Protein AF-A0AAF1B796-F1 (afdb_monomer)

Radius of gyration: 34.96 Å; Cα contacts (8 Å, |Δi|>4): 99; chains: 1; bounding box: 70×80×87 Å

pLDDT: mean 84.36, std 15.89, range [40.66, 98.44]

Foldseek 3Di:
DDDDDDDDDDPPVVVVVVVVVVVVVVVVVVVVVVVVVVVVVVVVVLQDADPVRDGWDKDQDCDLQRHRWIKTDDPVPPDPDIDTSDDGDDPVCSPVVSVVVVVVVVVVVVVVVVVVVVVVVVVVVVVVVVVVVVVVVVVVVVVVD

Structure (mmCIF, N/CA/C/O backbone):
data_AF-A0AAF1B796-F1
#
_entry.id   AF-A0AAF1B796-F1
#
loop_
_atom_site.group_PDB
_atom_site.id
_atom_site.type_symbol
_atom_site.label_atom_id
_atom_site.label_alt_id
_atom_site.label_comp_id
_atom_site.label_asym_id
_atom_site.label_entity_id
_atom_site.label_seq_id
_atom_site.pdbx_PDB_ins_code
_atom_site.Cartn_x
_atom_site.Cartn_y
_atom_site.Cartn_z
_atom_site.occupancy
_atom_site.B_iso_or_equiv
_atom_site.auth_seq_id
_atom_site.auth_comp_id
_atom_site.auth_asym_id
_atom_site.auth_atom_id
_atom_site.pdbx_PDB_model_num
ATOM 1 N N . MET A 1 1 ? 38.542 57.552 41.331 1.00 40.66 1 MET A N 1
ATOM 2 C CA . MET A 1 1 ? 37.665 56.632 42.078 1.00 40.66 1 MET A CA 1
ATOM 3 C C . MET A 1 1 ? 36.795 55.918 41.057 1.00 40.66 1 MET A C 1
ATOM 5 O O . MET A 1 1 ? 35.754 56.435 40.683 1.00 40.66 1 MET A O 1
ATOM 9 N N . LEU A 1 2 ? 37.301 54.816 40.510 1.00 41.44 2 LEU A N 1
ATOM 10 C CA . LEU A 1 2 ? 36.571 53.889 39.648 1.00 41.44 2 LEU A CA 1
ATOM 11 C C . LEU A 1 2 ? 36.993 52.506 40.133 1.00 41.44 2 LEU A C 1
ATOM 13 O O . LEU A 1 2 ? 38.030 52.015 39.704 1.00 41.44 2 LEU A O 1
ATOM 17 N N . ASP A 1 3 ? 36.242 51.943 41.075 1.00 42.62 3 ASP A N 1
ATOM 18 C CA . ASP A 1 3 ? 36.436 50.553 41.474 1.00 42.62 3 ASP A CA 1
ATOM 19 C C . ASP A 1 3 ? 35.382 49.713 40.757 1.00 42.62 3 ASP A C 1
ATOM 21 O O . ASP A 1 3 ? 34.182 49.789 41.030 1.00 42.62 3 ASP A O 1
ATOM 25 N N . SER A 1 4 ? 35.872 48.959 39.776 1.00 46.12 4 SER A N 1
ATOM 26 C CA . SER A 1 4 ? 35.169 47.886 39.090 1.00 46.12 4 SER A CA 1
ATOM 27 C C . SER A 1 4 ? 34.818 46.788 40.092 1.00 46.12 4 SER A C 1
ATOM 29 O O . SER A 1 4 ? 35.703 46.127 40.630 1.00 46.12 4 SER A O 1
ATOM 31 N N . ALA A 1 5 ? 33.526 46.569 40.327 1.00 51.50 5 ALA A N 1
ATOM 32 C CA . ALA A 1 5 ? 33.038 45.375 41.000 1.00 51.50 5 ALA A CA 1
ATOM 33 C C . ALA A 1 5 ? 32.750 44.304 39.939 1.00 51.50 5 ALA A C 1
ATOM 35 O O . ALA A 1 5 ? 31.709 44.319 39.283 1.00 51.50 5 ALA A O 1
ATOM 36 N N . GLU A 1 6 ? 33.694 43.384 39.751 1.00 49.09 6 GLU A N 1
ATOM 37 C CA . GLU A 1 6 ? 33.456 42.143 39.018 1.00 49.09 6 GLU A CA 1
ATOM 38 C C . GLU A 1 6 ? 32.523 41.254 39.858 1.00 49.09 6 GLU A C 1
ATOM 40 O O . GLU A 1 6 ? 32.886 40.761 40.928 1.00 49.09 6 GLU A O 1
ATOM 45 N N . GLY A 1 7 ? 31.281 41.093 39.395 1.00 48.62 7 GLY A N 1
ATOM 46 C CA . GLY A 1 7 ? 30.306 40.184 39.990 1.00 48.62 7 GLY A CA 1
ATOM 47 C C . GLY A 1 7 ? 30.721 38.729 39.777 1.00 48.62 7 GLY A C 1
ATOM 48 O O . GLY A 1 7 ? 30.888 38.274 38.648 1.00 48.62 7 GLY A O 1
ATOM 49 N N . LYS A 1 8 ? 30.884 37.990 40.875 1.00 50.16 8 LYS A N 1
ATOM 50 C CA . LYS A 1 8 ? 31.122 36.543 40.872 1.00 50.16 8 LYS A CA 1
ATOM 51 C C . LYS A 1 8 ? 29.848 35.828 40.387 1.00 50.16 8 LYS A C 1
ATOM 53 O O . LYS A 1 8 ? 28.791 36.110 40.948 1.00 50.16 8 LYS A O 1
ATOM 58 N N . PRO A 1 9 ? 29.908 34.926 39.389 1.00 49.28 9 PRO A N 1
ATOM 59 C CA . PRO A 1 9 ? 28.720 34.212 38.936 1.00 49.28 9 PRO A CA 1
ATOM 60 C C . PRO A 1 9 ? 28.209 33.297 40.053 1.00 49.28 9 PRO A C 1
ATOM 62 O O . PRO A 1 9 ? 28.972 32.515 40.632 1.00 49.28 9 PRO A O 1
ATOM 65 N N . ASP A 1 10 ? 26.926 33.450 40.371 1.00 50.59 10 ASP A N 1
ATOM 66 C CA . ASP A 1 10 ? 26.218 32.667 41.374 1.00 50.59 10 ASP A CA 1
ATOM 67 C C . ASP A 1 10 ? 26.148 31.202 40.920 1.00 50.59 10 ASP A C 1
ATOM 69 O O . ASP A 1 10 ? 25.652 30.885 39.840 1.00 50.59 10 ASP A O 1
ATOM 73 N N . LYS A 1 11 ? 26.721 30.303 41.723 1.00 53.53 11 LYS A N 1
ATOM 74 C CA . LYS A 1 11 ? 26.750 28.860 41.446 1.00 53.53 11 LYS A CA 1
ATOM 75 C C . LYS A 1 11 ? 25.401 28.187 41.717 1.00 53.53 11 LYS A C 1
ATOM 77 O O . LYS A 1 11 ? 25.254 27.024 41.361 1.00 53.53 11 LYS A O 1
ATOM 82 N N . GLN A 1 12 ? 24.449 28.876 42.350 1.00 53.44 12 GLN A N 1
ATOM 83 C CA .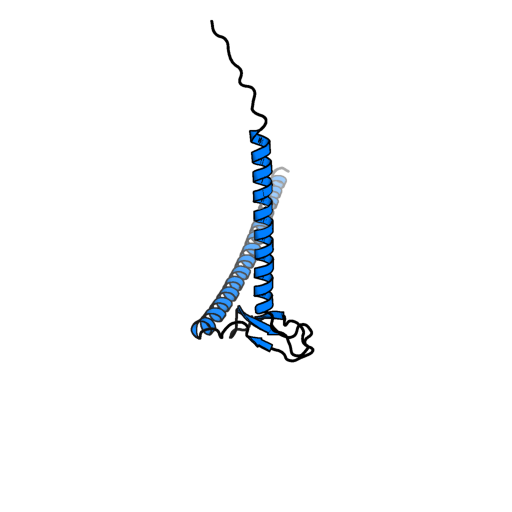 GLN A 1 12 ? 23.197 28.270 42.813 1.00 53.44 12 GLN A CA 1
ATOM 84 C C . GLN A 1 12 ? 22.124 28.177 41.725 1.00 53.44 12 GLN A C 1
ATOM 86 O O . GLN A 1 12 ? 21.325 27.247 41.751 1.00 53.44 12 GLN A O 1
ATOM 91 N N . THR A 1 13 ? 22.143 29.063 40.729 1.00 52.56 13 THR A N 1
ATOM 92 C CA . THR A 1 13 ? 21.143 29.086 39.648 1.00 52.56 13 THR A CA 1
ATOM 93 C C . THR A 1 13 ? 21.243 27.861 38.738 1.00 52.56 13 THR A C 1
ATOM 95 O O . THR A 1 13 ? 20.237 27.307 38.322 1.00 52.56 13 THR A O 1
ATOM 98 N N . GLY A 1 14 ? 22.459 27.369 38.481 1.00 52.25 14 GLY A N 1
ATOM 99 C CA . GLY A 1 14 ? 22.661 26.213 37.604 1.00 52.25 14 GLY A CA 1
ATOM 100 C C . GLY A 1 14 ? 22.210 24.878 38.205 1.00 52.25 14 GLY A C 1
ATOM 101 O O . GLY A 1 14 ? 21.830 23.983 37.462 1.00 52.25 14 GLY A O 1
ATOM 102 N N . GLU A 1 15 ? 22.237 24.724 39.531 1.00 53.94 15 GLU A N 1
ATOM 103 C CA . GLU A 1 15 ? 21.858 23.466 40.190 1.00 53.94 15 GLU A CA 1
ATOM 104 C C . GLU A 1 15 ? 20.334 23.326 40.296 1.00 53.94 15 GLU A C 1
ATOM 106 O O . GLU A 1 15 ? 19.802 22.255 40.008 1.00 53.94 15 GLU A O 1
ATOM 111 N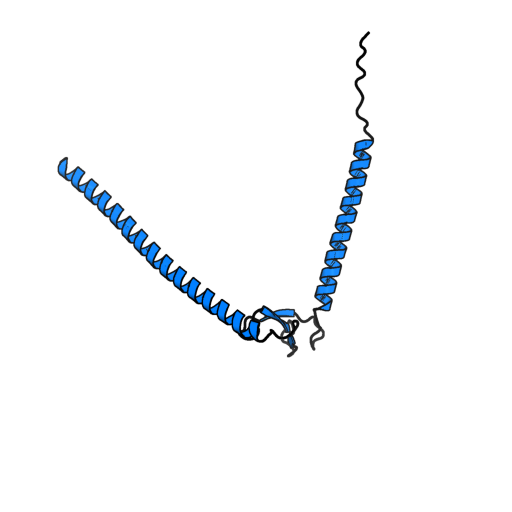 N . SER A 1 16 ? 19.622 24.429 40.566 1.00 61.19 16 SER A N 1
ATOM 112 C CA . SER A 1 16 ? 18.156 24.459 40.512 1.00 61.19 16 SER A CA 1
ATOM 113 C C . SER A 1 16 ? 17.618 24.224 39.102 1.00 61.19 16 SER A C 1
ATOM 115 O O . SER A 1 16 ? 16.625 23.521 38.940 1.00 61.19 16 SER A O 1
ATOM 117 N N . ASP A 1 17 ? 18.288 24.762 38.079 1.00 63.88 17 ASP A N 1
ATOM 118 C CA . ASP A 1 17 ? 17.874 24.594 36.683 1.00 63.88 17 ASP A CA 1
ATOM 119 C C . ASP A 1 17 ? 18.106 23.152 36.198 1.00 63.88 17 ASP A C 1
ATOM 121 O O . ASP A 1 17 ? 17.286 22.598 35.465 1.00 63.88 17 ASP A O 1
ATOM 125 N N . VAL A 1 18 ? 19.194 22.507 36.639 1.00 67.38 18 VAL A N 1
ATOM 126 C CA . VAL A 1 18 ? 19.485 21.092 36.346 1.00 67.38 18 VAL A CA 1
ATOM 127 C C . VAL A 1 18 ? 18.508 20.163 37.067 1.00 67.38 18 VAL A C 1
ATOM 129 O O . VAL A 1 18 ? 18.025 19.204 36.465 1.00 67.38 18 VAL A O 1
ATOM 132 N N . GLU A 1 19 ? 18.178 20.443 38.328 1.00 71.75 19 GLU A N 1
ATOM 133 C CA . GLU A 1 19 ? 17.218 19.654 39.106 1.00 71.75 19 GLU A CA 1
ATOM 134 C C . GLU A 1 19 ? 15.782 19.825 38.582 1.00 71.75 19 GLU A C 1
ATOM 136 O O . GLU A 1 19 ? 15.039 18.846 38.449 1.00 71.75 19 GLU A O 1
ATOM 141 N N . GLN A 1 20 ? 15.413 21.042 38.169 1.00 73.94 20 GLN A N 1
ATOM 142 C CA . GLN A 1 20 ? 14.150 21.313 37.489 1.00 73.94 20 GLN A CA 1
ATOM 143 C C . GLN A 1 20 ? 14.081 20.592 36.138 1.00 73.94 20 GLN A C 1
ATOM 145 O O . GLN A 1 20 ? 13.103 19.895 35.865 1.00 73.94 20 GLN A O 1
ATOM 150 N N . PHE A 1 21 ? 15.135 20.676 35.323 1.00 70.12 21 PHE A N 1
ATOM 151 C CA . PHE A 1 21 ? 15.203 19.985 34.037 1.00 70.12 21 PHE A CA 1
ATOM 152 C C . PHE A 1 21 ? 15.134 18.459 34.191 1.00 70.12 21 PHE A C 1
ATOM 154 O O . PHE A 1 21 ? 14.444 17.789 33.419 1.00 70.12 21 PHE A O 1
ATOM 161 N N . ALA A 1 22 ? 15.806 17.892 35.198 1.00 69.12 22 ALA A N 1
ATOM 162 C CA . ALA A 1 22 ? 15.743 16.464 35.501 1.00 69.12 22 ALA A CA 1
ATOM 163 C C . ALA A 1 22 ? 14.330 16.034 35.930 1.00 69.12 22 ALA A C 1
ATOM 165 O O . ALA A 1 22 ? 13.835 14.998 35.482 1.00 69.12 22 ALA A O 1
ATOM 166 N N . THR A 1 23 ? 13.653 16.852 36.739 1.00 75.25 23 THR A N 1
ATOM 167 C CA . THR A 1 23 ? 12.282 16.595 37.204 1.00 75.25 23 THR A CA 1
ATOM 168 C C . THR A 1 23 ? 11.273 16.667 36.057 1.00 75.25 23 THR A C 1
ATOM 170 O O . THR A 1 23 ? 10.439 15.774 35.902 1.00 75.25 23 THR A O 1
ATOM 173 N N . GLU A 1 24 ? 11.370 17.691 35.209 1.00 75.50 24 GLU A N 1
ATOM 174 C CA . GLU A 1 24 ? 10.529 17.841 34.017 1.00 75.50 24 GLU A CA 1
ATOM 175 C C . GLU A 1 24 ? 10.778 16.715 33.004 1.00 75.50 24 GLU A C 1
ATOM 177 O O . GLU A 1 24 ? 9.828 16.154 32.456 1.00 75.50 24 GLU A O 1
ATOM 182 N N . SER A 1 25 ? 12.039 16.318 32.812 1.00 75.31 25 SER A N 1
ATOM 183 C CA . SER A 1 25 ? 12.403 15.183 31.957 1.00 75.31 25 SER A CA 1
ATOM 184 C C . SER A 1 25 ? 11.804 13.868 32.464 1.00 75.31 25 SER A C 1
ATOM 186 O O . SER A 1 25 ? 11.275 13.091 31.669 1.00 75.31 25 SER A O 1
ATOM 188 N N . CYS A 1 26 ? 11.839 13.625 33.779 1.00 76.31 26 CYS A N 1
ATOM 189 C CA . CYS A 1 26 ? 11.250 12.430 34.388 1.00 76.31 26 CYS A CA 1
ATOM 190 C C . CYS A 1 26 ? 9.722 12.413 34.218 1.00 76.31 26 CYS A C 1
ATOM 192 O O . CYS A 1 26 ? 9.151 11.409 33.796 1.00 76.31 26 CYS A O 1
ATOM 194 N N . LYS A 1 27 ? 9.069 13.562 34.43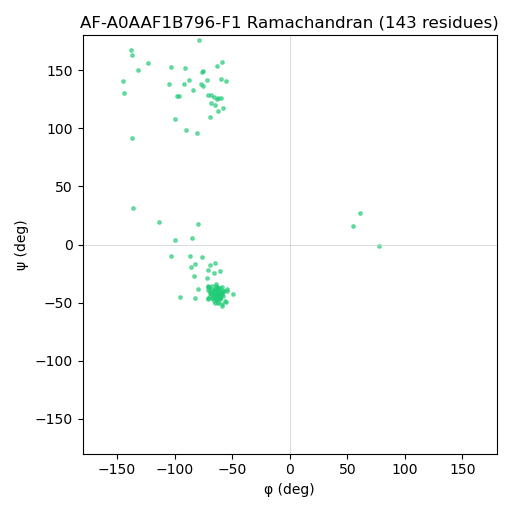1 1.00 85.69 27 LYS A N 1
ATOM 195 C CA . LYS A 1 27 ? 7.626 13.726 34.232 1.00 85.69 27 LYS A CA 1
ATOM 196 C C . LYS A 1 27 ? 7.204 13.455 32.783 1.00 85.69 27 LYS A C 1
ATOM 198 O O . LYS A 1 27 ? 6.257 12.708 32.554 1.00 85.69 27 LYS A O 1
ATOM 203 N N . CYS A 1 28 ? 7.933 13.990 31.803 1.00 75.75 28 CYS A N 1
ATOM 204 C CA . CYS A 1 28 ? 7.694 13.707 30.383 1.00 75.75 28 CYS A CA 1
ATOM 205 C C . CYS A 1 28 ? 7.856 12.215 30.046 1.00 75.75 28 CYS A C 1
ATOM 207 O O . CYS A 1 28 ? 7.101 11.681 29.232 1.00 75.75 28 CYS A O 1
ATOM 209 N N . LEU A 1 29 ? 8.825 11.530 30.662 1.00 78.19 29 LEU A N 1
ATOM 210 C CA . LEU A 1 29 ? 9.045 10.098 30.453 1.00 78.19 29 LEU A CA 1
ATOM 211 C C . LEU A 1 29 ? 7.895 9.256 31.030 1.00 78.19 29 LEU A C 1
ATOM 213 O O . LEU A 1 29 ? 7.419 8.328 30.376 1.00 78.19 29 LEU A O 1
ATOM 217 N N . GLU A 1 30 ? 7.420 9.596 32.228 1.00 83.69 30 GLU A N 1
ATOM 218 C CA . GLU A 1 30 ? 6.269 8.946 32.862 1.00 83.69 30 GLU A CA 1
ATOM 219 C C . GLU A 1 30 ? 4.978 9.178 32.069 1.00 83.69 30 GLU A C 1
ATOM 221 O O . GLU A 1 30 ? 4.219 8.236 31.836 1.00 83.69 30 GLU A O 1
ATOM 226 N N . GLU A 1 31 ? 4.750 10.401 31.585 1.00 86.00 31 GLU A N 1
ATOM 227 C CA . GLU A 1 31 ? 3.621 10.730 30.712 1.00 86.00 31 GLU A CA 1
ATOM 228 C C . GLU A 1 31 ? 3.677 9.936 29.400 1.00 86.00 31 GLU A C 1
ATOM 230 O O . GLU A 1 31 ? 2.677 9.334 29.003 1.00 86.00 31 GLU A O 1
ATOM 235 N N . ALA A 1 32 ? 4.847 9.850 28.759 1.00 83.19 32 ALA A N 1
ATOM 236 C CA . ALA A 1 32 ? 5.040 9.040 27.559 1.00 83.19 32 ALA A CA 1
ATOM 237 C C . ALA A 1 32 ? 4.793 7.547 27.829 1.00 83.19 32 ALA A C 1
ATOM 239 O O . ALA A 1 32 ? 4.129 6.880 27.036 1.00 83.19 32 ALA A O 1
ATOM 240 N N . HIS A 1 33 ? 5.258 7.018 28.963 1.00 83.19 33 HIS A N 1
ATOM 241 C CA . HIS A 1 33 ? 4.994 5.638 29.369 1.00 83.19 33 HIS A CA 1
ATOM 242 C C . HIS A 1 33 ? 3.498 5.391 29.616 1.00 83.19 33 HIS A C 1
ATOM 244 O O . HIS A 1 33 ? 2.951 4.396 29.143 1.00 83.19 33 HIS A O 1
ATOM 250 N N . HIS A 1 34 ? 2.795 6.319 30.268 1.00 79.75 34 HIS A N 1
ATOM 251 C CA . HIS A 1 34 ? 1.343 6.252 30.431 1.00 79.75 34 HIS A CA 1
ATOM 252 C C . HIS A 1 34 ? 0.595 6.329 29.095 1.00 79.75 34 HIS A C 1
ATOM 254 O O . HIS A 1 34 ? -0.380 5.600 28.914 1.00 79.75 34 HIS A O 1
ATOM 260 N N . MET A 1 35 ? 1.058 7.140 28.139 1.00 76.31 35 MET A N 1
ATOM 261 C CA . MET A 1 35 ? 0.504 7.171 26.782 1.00 76.31 35 MET A CA 1
ATOM 262 C C . MET A 1 35 ? 0.755 5.859 26.033 1.00 76.31 35 MET A C 1
ATOM 264 O O . MET A 1 35 ? -0.140 5.374 25.342 1.00 76.31 35 MET A O 1
ATOM 268 N N . LEU A 1 36 ? 1.933 5.250 26.187 1.00 77.31 36 LEU A N 1
ATOM 269 C CA . LEU A 1 36 ? 2.249 3.940 25.610 1.00 77.31 36 LEU A CA 1
ATOM 270 C C . LEU A 1 36 ? 1.382 2.831 26.221 1.00 77.31 36 LEU A C 1
ATOM 272 O O . LEU A 1 36 ? 0.848 2.001 25.494 1.00 77.31 36 LEU A O 1
ATOM 276 N N . LEU A 1 37 ? 1.155 2.852 27.534 1.00 71.94 37 LEU A N 1
ATOM 277 C CA . LEU A 1 37 ? 0.278 1.893 28.208 1.00 71.94 37 LEU A CA 1
ATOM 278 C C . LEU A 1 37 ? -1.207 2.111 27.885 1.00 71.94 37 LEU A C 1
ATOM 280 O O . LEU A 1 37 ? -1.959 1.145 27.787 1.00 71.94 37 LEU A O 1
ATOM 284 N N . ASP A 1 38 ? -1.661 3.356 27.717 1.00 74.19 38 ASP A N 1
ATOM 285 C CA . ASP A 1 38 ? -3.034 3.657 27.289 1.00 74.19 38 ASP A CA 1
ATOM 286 C C . ASP A 1 38 ? -3.250 3.288 25.817 1.00 74.19 38 ASP A C 1
ATOM 288 O O . ASP A 1 38 ? -4.283 2.727 25.460 1.00 74.19 38 ASP A O 1
ATOM 292 N N . THR A 1 39 ? -2.261 3.523 24.954 1.00 69.75 39 THR A N 1
ATOM 293 C CA . THR A 1 39 ? -2.313 3.061 23.560 1.00 69.75 39 THR A CA 1
ATOM 294 C C . THR A 1 39 ? -2.273 1.540 23.461 1.00 69.75 39 THR A C 1
ATOM 296 O O . THR A 1 39 ? -3.076 1.000 22.707 1.00 69.75 39 THR A O 1
ATOM 299 N N . ASP A 1 40 ? -1.461 0.845 24.263 1.00 67.38 40 ASP A N 1
ATOM 300 C CA . ASP A 1 40 ? -1.467 -0.621 24.377 1.00 67.38 40 ASP A CA 1
ATOM 301 C C . ASP A 1 40 ? -2.812 -1.137 24.905 1.00 67.38 40 ASP A C 1
ATOM 303 O O . ASP A 1 40 ? -3.416 -2.018 24.303 1.00 67.38 40 ASP A O 1
ATOM 307 N N . ARG A 1 41 ? -3.379 -0.508 25.942 1.00 62.88 41 ARG A N 1
ATOM 308 C CA . ARG A 1 41 ? -4.715 -0.843 26.461 1.00 62.88 41 ARG A CA 1
ATOM 309 C C . ARG A 1 41 ? -5.815 -0.613 25.424 1.00 62.88 41 ARG A C 1
ATOM 311 O O . ARG A 1 41 ? -6.745 -1.411 25.336 1.00 62.88 41 ARG A O 1
ATOM 318 N N . ARG A 1 42 ? -5.734 0.456 24.626 1.00 62.47 42 ARG A N 1
ATOM 319 C CA . ARG A 1 42 ? -6.666 0.734 23.519 1.00 62.47 42 ARG A CA 1
ATOM 320 C C . ARG A 1 42 ? -6.486 -0.251 22.365 1.00 62.47 42 ARG A C 1
ATOM 322 O O . ARG A 1 42 ? -7.486 -0.662 21.777 1.00 62.47 42 ARG A O 1
ATOM 329 N N . LEU A 1 43 ? -5.250 -0.660 22.071 1.00 62.50 43 LEU A N 1
ATOM 330 C CA . LEU A 1 43 ? -4.947 -1.729 21.120 1.00 62.50 43 LEU A CA 1
ATOM 331 C C . LEU A 1 43 ? -5.554 -3.050 21.607 1.00 62.50 43 LEU A C 1
ATOM 333 O O . LEU A 1 43 ? -6.302 -3.687 20.875 1.00 62.50 43 LEU A O 1
ATOM 337 N N . GLN A 1 44 ? -5.315 -3.413 22.866 1.00 60.88 44 GLN A N 1
ATOM 338 C CA . GLN A 1 44 ? -5.830 -4.622 23.507 1.00 60.88 44 GLN A CA 1
ATOM 339 C C . GLN A 1 44 ? -7.354 -4.624 23.626 1.00 60.88 44 GLN A C 1
ATOM 341 O O . GLN A 1 44 ? -7.975 -5.655 23.401 1.00 60.88 44 GLN A O 1
ATOM 346 N N . ALA A 1 45 ? -7.991 -3.476 23.867 1.00 59.28 45 ALA A N 1
ATOM 347 C CA . ALA A 1 45 ? -9.449 -3.356 23.841 1.00 59.28 45 ALA A CA 1
ATOM 348 C C . ALA A 1 45 ? -10.047 -3.589 22.436 1.00 59.28 45 ALA A C 1
ATOM 350 O O . ALA A 1 45 ? -11.209 -3.981 22.320 1.00 59.28 45 ALA A O 1
ATOM 351 N N . GLN A 1 46 ? -9.271 -3.375 21.366 1.00 61.59 46 GLN A N 1
ATOM 352 C CA . GLN A 1 46 ? -9.640 -3.762 19.999 1.00 61.59 46 GLN A CA 1
ATOM 353 C C . GLN A 1 46 ? -9.269 -5.222 19.664 1.00 61.59 46 GLN A C 1
ATOM 355 O O . GLN A 1 46 ? -9.853 -5.790 18.737 1.00 61.59 46 GLN A O 1
ATOM 360 N N . LEU A 1 47 ? -8.355 -5.849 20.415 1.00 68.31 47 LEU A N 1
ATOM 361 C CA . LEU A 1 47 ? -7.963 -7.255 20.270 1.00 68.31 47 LEU A CA 1
ATOM 362 C C . LEU A 1 47 ? -8.985 -8.161 20.967 1.00 68.31 47 LEU A C 1
ATOM 364 O O . LEU A 1 47 ? -8.954 -8.412 22.169 1.00 68.31 47 LEU A O 1
ATOM 368 N N . GLN A 1 48 ? -9.929 -8.667 20.186 1.00 79.06 48 GLN A N 1
ATOM 369 C CA . GLN A 1 48 ? -10.919 -9.627 20.664 1.00 79.06 48 GLN A CA 1
ATOM 370 C C . GLN A 1 48 ? -10.297 -11.023 20.796 1.00 79.06 48 GLN A C 1
ATOM 372 O O . GLN A 1 48 ? -9.412 -11.375 20.024 1.00 79.06 48 GLN A O 1
ATOM 377 N N . HIS A 1 49 ? -10.758 -11.837 21.745 1.00 90.94 49 HIS A N 1
ATOM 378 C CA . HIS A 1 49 ? -10.289 -13.220 21.869 1.00 90.94 49 HIS A CA 1
ATOM 379 C C . HIS A 1 49 ? -10.948 -14.115 20.812 1.00 90.94 49 HIS A C 1
ATOM 381 O O . HIS A 1 49 ? -12.150 -14.002 20.563 1.00 90.94 49 HIS A O 1
ATOM 387 N N . CYS A 1 50 ? -10.169 -15.013 20.208 1.00 93.12 50 CYS A N 1
ATOM 388 C CA . CYS A 1 50 ? -10.691 -16.064 19.341 1.00 93.12 50 CYS A CA 1
ATOM 389 C C . CYS A 1 50 ? -11.271 -17.236 20.154 1.00 93.12 50 CYS A C 1
ATOM 391 O O . CYS A 1 50 ? -11.133 -17.291 21.377 1.00 93.12 50 CYS A O 1
ATOM 393 N N . ASN A 1 51 ? -11.861 -18.226 19.475 1.00 94.00 51 ASN A N 1
ATOM 394 C CA . ASN A 1 51 ? -12.424 -19.418 20.129 1.00 94.00 51 ASN A CA 1
ATOM 395 C C . ASN A 1 51 ? -11.356 -20.298 20.818 1.00 94.00 51 ASN A C 1
ATOM 397 O O . ASN A 1 51 ? -11.697 -21.107 21.675 1.00 94.00 51 ASN A O 1
ATOM 401 N N . CYS A 1 52 ? -10.069 -20.112 20.496 1.00 94.31 52 CYS A N 1
ATOM 402 C CA . CYS A 1 52 ? -8.938 -20.746 21.188 1.00 94.31 52 CYS A CA 1
ATOM 403 C C . CYS A 1 52 ? -8.480 -19.976 22.441 1.00 94.31 52 CYS A C 1
ATOM 405 O O . CYS A 1 52 ? -7.447 -20.311 23.017 1.00 94.31 52 CYS A O 1
ATOM 407 N N . ASN A 1 53 ? -9.196 -18.916 22.836 1.00 92.44 53 ASN A N 1
ATOM 408 C CA . ASN A 1 53 ? -8.848 -18.027 23.948 1.00 92.44 53 ASN A CA 1
ATOM 409 C C . ASN A 1 53 ? -7.496 -17.297 23.781 1.00 92.44 53 ASN A C 1
ATOM 411 O O . ASN A 1 53 ? -6.853 -16.923 24.759 1.00 92.44 53 ASN A O 1
ATOM 415 N N . LYS A 1 54 ? -7.068 -17.085 22.531 1.00 90.44 54 LYS A N 1
ATOM 416 C CA . LYS A 1 54 ? -5.891 -16.284 22.154 1.00 90.44 54 LYS A CA 1
ATOM 417 C C . LYS A 1 54 ? -6.351 -14.919 21.634 1.00 90.44 54 LYS A C 1
ATOM 419 O O . LYS A 1 54 ? -7.451 -14.816 21.087 1.00 90.44 54 LYS A O 1
ATOM 424 N N . TYR A 1 55 ? -5.526 -13.882 21.764 1.00 90.88 55 TYR A N 1
ATOM 425 C CA . TYR A 1 55 ? -5.817 -12.580 21.151 1.00 90.88 55 TYR A CA 1
ATOM 426 C C . TYR A 1 55 ? -5.863 -12.712 19.624 1.00 90.88 55 TYR A C 1
ATOM 428 O O . TYR A 1 55 ? -4.921 -13.211 19.009 1.00 90.88 55 TYR A O 1
ATOM 436 N N . ALA A 1 56 ? -6.969 -12.290 19.011 1.00 92.00 56 ALA A N 1
ATOM 437 C CA . ALA A 1 56 ? -7.127 -12.284 17.564 1.00 92.00 56 ALA A CA 1
ATOM 438 C C . ALA A 1 56 ? -6.258 -11.194 16.934 1.00 92.00 56 ALA A C 1
ATOM 440 O O . ALA A 1 56 ? -6.169 -10.086 17.456 1.00 92.00 56 ALA A O 1
ATOM 441 N N . VAL A 1 57 ? -5.664 -11.490 15.783 1.00 90.56 57 VAL A N 1
ATOM 442 C CA . VAL A 1 57 ? -4.795 -10.557 15.057 1.00 90.56 57 VAL A CA 1
ATOM 443 C C . VAL A 1 57 ? -5.626 -9.769 14.057 1.00 90.56 57 VAL A C 1
ATOM 445 O O . VAL A 1 57 ? -6.499 -10.329 13.395 1.00 90.56 57 VAL A O 1
ATOM 448 N N . VAL A 1 58 ? -5.362 -8.467 13.951 1.00 92.31 58 VAL A N 1
ATOM 449 C CA . VAL A 1 58 ? -6.075 -7.560 13.047 1.00 92.31 58 VAL A CA 1
ATOM 450 C C . VAL A 1 58 ? -5.306 -7.389 11.739 1.00 92.31 58 VAL A C 1
ATOM 452 O O . VAL A 1 58 ? -4.142 -6.999 11.737 1.00 92.31 58 VAL A O 1
ATOM 455 N N . HIS A 1 59 ? -5.993 -7.609 10.623 1.00 92.19 59 HIS A N 1
ATOM 456 C CA . HIS A 1 59 ? -5.496 -7.440 9.262 1.00 92.19 59 HIS A CA 1
ATOM 457 C C . HIS A 1 59 ? -6.367 -6.463 8.477 1.00 92.19 59 HIS A C 1
ATOM 459 O O . HIS A 1 59 ? -7.550 -6.287 8.764 1.00 92.19 59 HIS A O 1
ATOM 465 N N . THR A 1 60 ? -5.792 -5.859 7.442 1.00 93.56 60 THR A N 1
ATOM 466 C CA . THR A 1 60 ? -6.511 -4.997 6.498 1.00 93.56 60 THR A CA 1
ATOM 467 C C . THR A 1 60 ? -6.886 -5.797 5.255 1.00 93.56 60 THR A C 1
ATOM 469 O O . THR A 1 60 ? -6.033 -6.434 4.641 1.00 93.56 60 THR A O 1
ATOM 472 N N . SER A 1 61 ? -8.160 -5.764 4.867 1.00 93.62 61 SER A N 1
ATOM 473 C CA . SER A 1 61 ? -8.627 -6.345 3.609 1.00 93.62 61 SER A CA 1
ATOM 474 C C . SER A 1 61 ? -8.244 -5.453 2.427 1.00 93.62 61 SER A C 1
ATOM 476 O O . SER A 1 61 ? -8.469 -4.244 2.447 1.00 93.62 61 SER A O 1
ATOM 478 N N . TRP A 1 62 ? -7.763 -6.078 1.354 1.00 90.62 62 TRP A N 1
ATOM 479 C CA . TRP A 1 62 ? -7.449 -5.430 0.074 1.00 90.62 62 TRP A CA 1
ATOM 480 C C . TRP A 1 62 ? -8.367 -5.890 -1.064 1.00 90.62 62 TRP A C 1
ATOM 482 O O . TRP A 1 62 ? -8.041 -5.747 -2.234 1.00 90.62 62 TRP A O 1
ATOM 492 N N . THR A 1 63 ? -9.525 -6.459 -0.726 1.00 90.19 63 THR A N 1
ATOM 493 C CA . THR A 1 63 ? -10.537 -6.847 -1.719 1.00 90.19 63 THR A CA 1
ATOM 494 C C . THR A 1 63 ? -11.289 -5.627 -2.245 1.00 90.19 63 THR A C 1
ATOM 496 O O . THR A 1 63 ? -11.540 -4.695 -1.484 1.00 90.19 63 THR A O 1
ATOM 499 N N . ASP A 1 64 ? -11.743 -5.655 -3.500 1.00 85.88 64 ASP A N 1
ATOM 500 C CA . ASP A 1 64 ? -12.501 -4.554 -4.118 1.00 85.88 64 ASP A CA 1
ATOM 501 C C . ASP A 1 64 ? -13.666 -4.059 -3.243 1.00 85.88 64 ASP A C 1
ATOM 503 O O . ASP A 1 64 ? -13.887 -2.862 -3.071 1.00 85.88 64 ASP A O 1
ATOM 507 N N . THR A 1 65 ? -14.417 -4.971 -2.625 1.00 87.50 65 THR A N 1
ATOM 508 C CA . THR A 1 65 ? -15.601 -4.600 -1.839 1.00 87.50 65 THR A CA 1
ATOM 509 C C . THR A 1 65 ? -15.289 -4.151 -0.411 1.00 87.50 65 THR A C 1
ATOM 511 O O . THR A 1 65 ? -16.159 -3.566 0.234 1.00 87.50 65 THR A O 1
ATOM 514 N N . ASN A 1 66 ? -14.090 -4.438 0.108 1.00 92.25 66 ASN A N 1
ATOM 515 C CA . ASN A 1 66 ? -13.695 -4.156 1.493 1.00 92.25 66 ASN A CA 1
ATOM 516 C C . ASN A 1 66 ? -12.279 -3.562 1.580 1.00 92.25 66 ASN A C 1
ATOM 518 O O . ASN A 1 66 ? -11.562 -3.829 2.546 1.00 92.25 66 ASN A O 1
ATOM 522 N N . GLY A 1 67 ? -11.858 -2.804 0.567 1.00 91.19 67 GLY A N 1
ATOM 523 C CA . GLY A 1 67 ? -10.523 -2.218 0.503 1.00 91.19 67 GLY A CA 1
ATOM 524 C C . GLY A 1 67 ? -10.272 -1.287 1.685 1.00 91.19 67 GLY A C 1
ATOM 525 O O . GLY A 1 67 ? -11.073 -0.393 1.958 1.00 91.19 67 GLY A O 1
ATOM 526 N N . GLY A 1 68 ? -9.185 -1.526 2.415 1.00 88.94 68 GLY A N 1
ATOM 527 C CA . GLY A 1 68 ? -8.811 -0.751 3.596 1.00 88.94 68 GLY A CA 1
ATOM 528 C C . GLY A 1 68 ? -9.596 -1.089 4.870 1.00 88.94 68 GLY A C 1
ATOM 529 O O . GLY A 1 68 ? -9.314 -0.510 5.914 1.00 88.94 68 GLY A O 1
ATOM 530 N N . ARG A 1 69 ? -10.562 -2.018 4.829 1.00 93.62 69 ARG A N 1
ATOM 531 C CA . ARG A 1 69 ? -11.371 -2.388 6.002 1.00 93.62 69 ARG A CA 1
ATOM 532 C C . ARG A 1 69 ? -10.655 -3.434 6.852 1.00 93.62 69 ARG A C 1
ATOM 534 O O . ARG A 1 69 ? -10.210 -4.450 6.316 1.00 93.62 69 ARG A O 1
ATOM 541 N N . ARG A 1 70 ? -10.593 -3.241 8.171 1.00 93.94 70 ARG A N 1
ATOM 542 C CA . ARG A 1 70 ? -9.906 -4.177 9.068 1.00 93.94 70 ARG A CA 1
ATOM 543 C C . ARG A 1 70 ? -10.800 -5.315 9.555 1.00 93.94 70 ARG A C 1
ATOM 545 O O . ARG A 1 70 ? -11.970 -5.105 9.887 1.00 93.94 70 ARG A O 1
ATOM 552 N N . PHE A 1 71 ? -10.230 -6.510 9.651 1.00 93.88 71 PHE A N 1
ATOM 553 C CA . PHE A 1 71 ? -10.839 -7.703 10.233 1.00 93.88 71 PHE A CA 1
ATOM 554 C C . PHE A 1 71 ? -9.874 -8.378 11.208 1.00 93.88 71 PHE A C 1
ATOM 556 O O . PHE A 1 71 ? -8.665 -8.289 11.042 1.00 93.88 71 PHE A O 1
ATOM 563 N N . ALA A 1 72 ? -10.413 -9.041 12.224 1.00 93.88 72 ALA A N 1
ATOM 564 C CA . ALA A 1 72 ? -9.673 -9.829 13.195 1.00 93.88 72 ALA A CA 1
ATOM 565 C C . ALA A 1 72 ? -9.857 -11.324 12.908 1.00 93.88 72 ALA A C 1
ATOM 567 O O . ALA A 1 72 ? -10.983 -11.744 12.627 1.00 93.88 72 ALA A O 1
ATOM 568 N N . HIS A 1 73 ? -8.789 -12.118 13.013 1.00 93.75 73 HIS A N 1
ATOM 569 C CA . HIS A 1 73 ? -8.852 -13.577 12.892 1.00 93.75 73 HIS A CA 1
ATOM 570 C C . HIS A 1 73 ? -7.993 -14.306 13.935 1.00 93.75 73 HIS A C 1
ATOM 572 O O . HIS A 1 73 ? -7.167 -13.699 14.618 1.00 93.75 73 HIS A O 1
ATOM 578 N N . CYS A 1 74 ? -8.194 -15.621 14.075 1.00 94.69 74 CYS A N 1
ATOM 579 C CA . CYS A 1 74 ? -7.372 -16.449 14.963 1.00 94.69 74 CYS A CA 1
ATOM 580 C C . CYS A 1 74 ? -5.899 -16.450 14.514 1.00 94.69 74 CYS A C 1
ATOM 582 O O . CYS A 1 74 ? -5.661 -16.798 13.358 1.00 94.69 74 CYS A O 1
ATOM 584 N N . PRO A 1 75 ? -4.923 -16.123 15.384 1.00 93.19 75 PRO A N 1
ATOM 585 C CA . PRO A 1 75 ? -3.507 -16.052 15.004 1.00 93.19 75 PRO A CA 1
ATOM 586 C C . PRO A 1 75 ? -2.994 -17.337 14.345 1.00 93.19 75 PRO A C 1
ATOM 588 O O . PRO A 1 75 ? -2.278 -17.274 13.351 1.00 93.19 75 PRO A O 1
ATOM 591 N N . ASP A 1 76 ? -3.414 -18.491 14.866 1.00 95.12 76 ASP A N 1
ATOM 592 C CA . ASP A 1 76 ? -2.897 -19.802 14.460 1.00 95.12 76 ASP A CA 1
ATOM 593 C C . ASP A 1 76 ? -3.814 -20.538 13.473 1.00 95.12 76 ASP A C 1
ATOM 595 O O . ASP A 1 76 ? -3.558 -21.690 13.138 1.00 95.12 76 ASP A O 1
ATOM 599 N N . PHE A 1 77 ? -4.915 -19.913 13.032 1.00 93.31 77 PHE A N 1
ATOM 600 C CA . PHE A 1 77 ? -5.931 -20.528 12.159 1.00 93.31 77 PHE A CA 1
ATOM 601 C C . PHE A 1 77 ? -6.534 -21.851 12.685 1.00 93.31 77 PHE A C 1
ATOM 603 O O . PHE A 1 77 ? -7.206 -22.569 11.951 1.00 93.31 77 PHE A O 1
ATOM 610 N N . GLU A 1 78 ? -6.351 -22.155 13.972 1.00 95.56 78 GLU A N 1
ATOM 611 C CA . GLU A 1 78 ? -6.895 -23.346 14.644 1.00 95.56 78 GLU A CA 1
ATOM 612 C C . GLU A 1 78 ? -8.423 -23.296 14.807 1.00 95.56 78 GLU A C 1
ATOM 614 O O . GLU A 1 78 ? -9.062 -24.318 15.045 1.00 95.56 78 GLU A O 1
ATOM 619 N N . CYS A 1 79 ? -9.021 -22.107 14.684 1.00 95.38 79 CYS A N 1
ATOM 620 C CA . CYS A 1 79 ? -10.467 -21.924 14.633 1.00 95.38 79 CYS A CA 1
ATOM 621 C C . CYS A 1 79 ? -10.863 -20.915 13.553 1.00 95.38 79 CYS A C 1
ATOM 623 O O . CYS A 1 79 ? -10.066 -20.089 13.108 1.00 95.38 79 CYS A O 1
ATOM 625 N N . ASP A 1 80 ? -12.140 -20.947 13.195 1.00 95.31 80 ASP A N 1
ATOM 626 C CA . ASP A 1 80 ? -12.797 -20.110 12.191 1.00 95.31 80 ASP A CA 1
ATOM 627 C C . ASP A 1 80 ? -13.160 -18.704 12.697 1.00 95.31 80 ASP A C 1
ATOM 629 O O . ASP A 1 80 ? -13.985 -18.009 12.100 1.00 95.31 80 ASP A O 1
ATOM 633 N N . TYR A 1 81 ? -12.549 -18.263 13.801 1.00 95.19 81 TYR A N 1
ATOM 634 C CA . TYR A 1 81 ? -12.806 -16.944 14.354 1.00 95.19 81 TYR A CA 1
ATOM 635 C C . TYR A 1 81 ? -12.492 -15.859 13.322 1.00 95.19 81 TYR A C 1
ATOM 637 O O . TYR A 1 81 ? -11.342 -15.683 12.916 1.00 95.19 81 TYR A O 1
ATOM 645 N N . PHE A 1 82 ? -13.521 -15.103 12.950 1.00 94.50 82 PHE A N 1
ATOM 646 C CA . PHE A 1 82 ? -13.435 -13.967 12.049 1.00 94.50 82 PHE A CA 1
ATOM 647 C C . PHE A 1 82 ? -14.421 -12.888 12.495 1.00 94.50 82 PHE A C 1
ATOM 649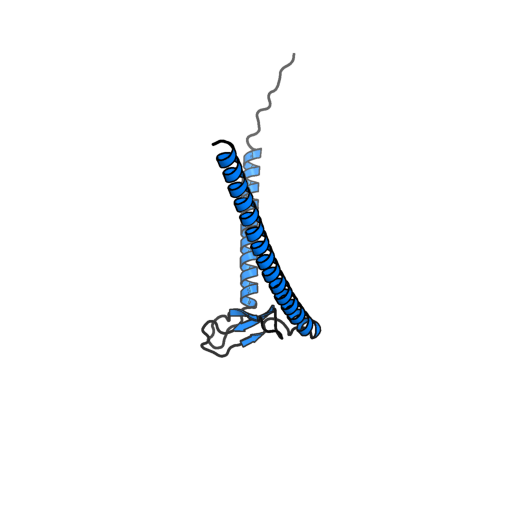 O O . PHE A 1 82 ? -15.612 -13.153 12.684 1.00 94.50 82 PHE A O 1
ATOM 656 N N . ARG A 1 83 ? -13.957 -11.642 12.618 1.00 93.56 83 ARG A N 1
ATOM 657 C CA . ARG A 1 83 ? -14.850 -10.498 12.836 1.00 93.56 83 ARG A CA 1
ATOM 658 C C . ARG A 1 83 ? -14.342 -9.249 12.142 1.00 93.56 83 ARG A C 1
ATOM 660 O O . ARG A 1 83 ? -13.159 -8.944 12.177 1.00 93.56 83 ARG A O 1
ATOM 667 N N . TRP A 1 84 ? -15.248 -8.469 11.569 1.00 93.38 84 TRP A N 1
ATOM 668 C CA . TRP A 1 84 ? -14.914 -7.127 11.105 1.00 93.38 84 TRP A CA 1
ATOM 669 C C . TRP A 1 84 ? -14.684 -6.179 12.288 1.00 93.38 84 TRP A C 1
ATOM 671 O O . TRP A 1 84 ? -15.537 -6.085 13.169 1.00 93.38 84 TRP A O 1
ATOM 681 N N . VAL A 1 85 ? -13.552 -5.472 12.284 1.00 91.19 85 VAL A N 1
ATOM 682 C CA . VAL A 1 85 ? -13.215 -4.446 13.287 1.00 91.19 85 VAL A CA 1
ATOM 683 C C . VAL A 1 85 ? -13.895 -3.130 12.927 1.00 91.19 85 VAL A C 1
ATOM 685 O O . VAL A 1 85 ? -14.527 -2.498 13.768 1.00 91.19 85 VAL A O 1
ATOM 688 N N . ASP A 1 86 ? -13.812 -2.747 11.654 1.00 90.06 86 ASP A N 1
ATOM 689 C CA . ASP A 1 86 ? -14.423 -1.519 11.158 1.00 90.06 86 ASP A CA 1
ATOM 690 C C . ASP A 1 86 ? -15.846 -1.777 10.644 1.00 90.06 86 ASP A C 1
ATOM 692 O O . ASP A 1 86 ? -16.176 -2.858 10.131 1.00 90.06 86 ASP A O 1
ATOM 696 N N . ALA A 1 87 ? -16.698 -0.754 10.710 1.00 91.12 87 ALA A N 1
ATOM 697 C CA . ALA A 1 87 ? -18.023 -0.788 10.101 1.00 91.12 87 ALA A CA 1
ATOM 698 C C . ALA A 1 87 ? -17.942 -1.042 8.577 1.00 91.12 87 ALA A C 1
ATOM 700 O O . ALA A 1 87 ? -16.904 -0.792 7.954 1.00 91.12 87 ALA A O 1
ATOM 701 N N . PRO A 1 88 ? -19.012 -1.561 7.946 1.00 91.94 88 PRO A N 1
ATOM 702 C CA . PRO A 1 88 ? -19.050 -1.719 6.497 1.00 91.94 88 PRO A CA 1
ATOM 703 C C . PRO A 1 88 ? -18.780 -0.395 5.779 1.00 91.94 88 PRO A C 1
ATOM 705 O O . PRO A 1 88 ? -19.294 0.653 6.170 1.00 91.94 88 PRO A O 1
ATOM 708 N N . LEU A 1 89 ? -18.020 -0.453 4.685 1.00 89.31 89 LEU A N 1
ATOM 709 C CA . LEU A 1 89 ? -17.784 0.715 3.842 1.00 89.31 89 LEU A CA 1
ATOM 710 C C . LEU A 1 89 ? -19.109 1.254 3.284 1.00 89.31 89 LEU A C 1
ATOM 712 O O . LEU A 1 89 ? -20.005 0.493 2.884 1.00 89.31 89 LEU A O 1
ATOM 716 N N . CYS A 1 90 ? -19.224 2.578 3.191 1.00 90.94 90 CYS A N 1
ATOM 717 C CA . CYS A 1 90 ? -20.377 3.193 2.546 1.00 90.94 90 CYS A CA 1
ATOM 718 C C . CYS A 1 90 ? -20.429 2.811 1.055 1.00 90.94 90 CYS A C 1
ATOM 720 O O . CYS A 1 90 ? -19.405 2.513 0.432 1.00 90.94 90 CYS A O 1
ATOM 722 N N . THR A 1 91 ? -21.626 2.822 0.463 1.00 91.44 91 THR A N 1
ATOM 723 C CA . THR A 1 91 ? -21.839 2.421 -0.942 1.00 91.44 91 THR A CA 1
ATOM 724 C C . THR A 1 91 ? -20.945 3.200 -1.904 1.00 91.44 91 THR A C 1
ATOM 726 O O . THR A 1 91 ? -20.384 2.632 -2.835 1.00 91.44 91 THR A O 1
ATOM 729 N N . ARG A 1 92 ? -20.740 4.494 -1.632 1.00 91.50 92 ARG A N 1
ATOM 730 C CA . ARG A 1 92 ? -19.856 5.351 -2.423 1.00 91.50 92 ARG A CA 1
ATOM 731 C C . ARG A 1 92 ? -18.394 4.901 -2.345 1.00 91.50 92 ARG A C 1
ATOM 733 O O . ARG A 1 92 ? -17.748 4.799 -3.381 1.00 91.50 92 ARG A O 1
ATOM 740 N N . ALA A 1 93 ? -17.880 4.604 -1.152 1.00 89.44 93 ALA A N 1
ATOM 741 C CA . ALA A 1 93 ? -16.497 4.157 -0.973 1.00 89.44 93 ALA A CA 1
ATOM 742 C C . ALA A 1 93 ? -16.233 2.820 -1.683 1.00 89.44 93 ALA A C 1
ATOM 744 O O . ALA A 1 93 ? -15.216 2.689 -2.356 1.00 89.44 93 ALA A O 1
ATOM 745 N N . ARG A 1 94 ? -17.190 1.882 -1.631 1.00 90.06 94 ARG A N 1
ATOM 746 C CA . ARG A 1 94 ? -17.112 0.5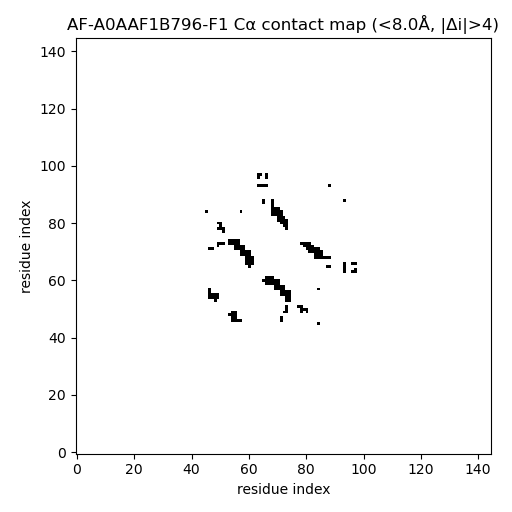88 -2.339 1.00 90.06 94 ARG A CA 1
ATOM 747 C C . ARG A 1 94 ? -17.001 0.712 -3.861 1.00 90.06 94 ARG A C 1
ATOM 749 O O . ARG A 1 94 ? -16.525 -0.212 -4.504 1.00 90.06 94 ARG A O 1
ATOM 756 N N . ILE A 1 95 ? -17.439 1.831 -4.440 1.00 90.44 95 ILE A N 1
ATOM 757 C CA . ILE A 1 95 ? -17.336 2.095 -5.883 1.00 90.44 95 ILE A CA 1
ATOM 758 C C . ILE A 1 95 ? -16.076 2.908 -6.193 1.00 90.44 95 ILE A C 1
ATOM 760 O O . ILE A 1 95 ? -15.346 2.597 -7.134 1.00 90.44 95 ILE A O 1
ATOM 764 N N . ILE A 1 96 ? -15.821 3.957 -5.406 1.00 91.69 96 ILE A N 1
ATOM 765 C CA . ILE A 1 96 ? -14.734 4.901 -5.672 1.00 91.69 96 ILE A CA 1
ATOM 766 C C . ILE A 1 96 ? -13.370 4.265 -5.423 1.00 91.69 96 ILE A C 1
ATOM 768 O O . ILE A 1 96 ? -12.506 4.407 -6.281 1.00 91.69 96 ILE A O 1
ATOM 772 N N . ILE A 1 97 ? -13.173 3.563 -4.300 1.00 91.25 97 ILE A N 1
ATOM 773 C CA . ILE A 1 97 ? -11.857 3.017 -3.932 1.00 91.25 97 ILE A CA 1
ATOM 774 C C . ILE A 1 97 ? -11.336 2.066 -5.025 1.00 91.25 97 ILE A C 1
ATOM 776 O O . ILE A 1 97 ? -10.271 2.355 -5.567 1.00 91.25 97 ILE A O 1
ATOM 780 N N . PRO A 1 98 ? -12.089 1.040 -5.478 1.00 91.06 98 PRO A N 1
ATOM 781 C CA . PRO A 1 98 ? -11.612 0.168 -6.557 1.00 91.06 98 PRO A CA 1
ATOM 782 C C . PRO A 1 98 ? -11.434 0.903 -7.885 1.00 91.06 98 PRO A C 1
ATOM 784 O O . PRO A 1 98 ? -10.539 0.591 -8.667 1.00 91.06 98 PRO A O 1
ATOM 787 N N . GLY A 1 99 ? -12.291 1.892 -8.164 1.00 92.81 99 GLY A N 1
ATOM 788 C CA . GLY A 1 99 ? -12.164 2.728 -9.354 1.00 92.81 99 GLY A CA 1
ATOM 789 C C . GLY A 1 99 ? -10.865 3.537 -9.371 1.00 92.81 99 GLY A C 1
ATOM 790 O O . GLY A 1 99 ? -10.257 3.674 -10.428 1.00 92.81 99 GLY A O 1
ATOM 791 N N . LEU A 1 100 ? -10.435 4.049 -8.216 1.00 93.88 100 LEU A N 1
ATOM 792 C CA . LEU A 1 100 ? -9.172 4.767 -8.067 1.00 93.88 100 LEU A CA 1
ATOM 793 C C . LEU A 1 100 ? -7.975 3.827 -8.176 1.00 93.88 100 LEU A C 1
ATOM 795 O O . LEU A 1 100 ? -7.066 4.136 -8.938 1.00 93.88 100 LEU A O 1
ATOM 799 N N . THR A 1 101 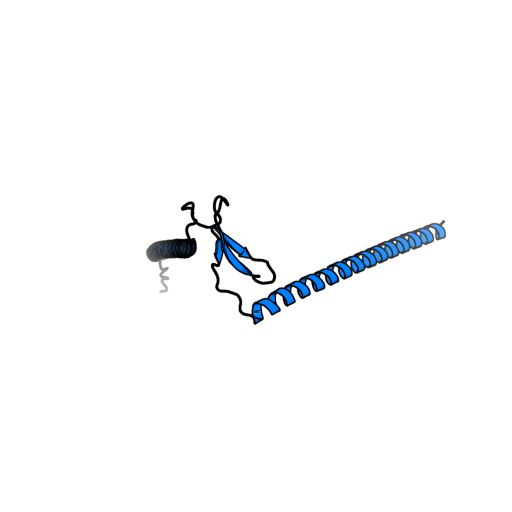? -8.000 2.674 -7.502 1.00 92.31 101 THR A N 1
ATOM 800 C CA . THR A 1 101 ? -6.926 1.673 -7.592 1.00 92.31 101 THR A CA 1
ATOM 801 C C . THR A 1 101 ? -6.675 1.263 -9.042 1.00 92.31 101 THR A C 1
ATOM 803 O O . THR A 1 101 ? -5.562 1.412 -9.528 1.00 92.31 101 THR A O 1
ATOM 806 N N . ARG A 1 102 ? -7.728 0.914 -9.797 1.00 94.50 102 ARG A N 1
ATOM 807 C CA . ARG A 1 102 ? -7.594 0.565 -11.224 1.00 94.50 102 ARG A CA 1
ATOM 808 C C . ARG A 1 102 ? -6.993 1.684 -12.076 1.00 94.50 102 ARG A C 1
ATOM 810 O O . ARG A 1 102 ? -6.263 1.410 -13.021 1.00 94.50 102 ARG A O 1
ATOM 817 N N . ARG A 1 103 ? -7.326 2.945 -11.781 1.00 96.88 103 ARG A N 1
ATOM 818 C CA . ARG A 1 103 ? -6.754 4.096 -12.499 1.00 96.88 103 ARG A CA 1
ATOM 819 C C . ARG A 1 103 ? -5.276 4.271 -12.177 1.00 96.88 103 ARG A C 1
ATOM 821 O O . ARG A 1 103 ? -4.520 4.571 -13.088 1.00 96.88 103 ARG A O 1
ATOM 828 N N . ILE A 1 104 ? -4.882 4.084 -10.919 1.00 96.88 104 ILE A N 1
ATOM 829 C CA . ILE A 1 104 ? -3.475 4.130 -10.507 1.00 96.88 104 ILE A CA 1
ATOM 830 C C . ILE A 1 104 ? -2.700 3.018 -11.214 1.00 96.88 104 ILE A C 1
ATOM 832 O O . ILE A 1 104 ? -1.730 3.321 -11.895 1.00 96.88 104 ILE A O 1
ATOM 836 N N . ASP A 1 105 ? -3.187 1.776 -11.171 1.00 96.50 105 ASP A N 1
ATOM 837 C CA . ASP A 1 105 ? -2.526 0.638 -11.825 1.00 96.50 105 ASP A CA 1
ATOM 838 C C . ASP A 1 105 ? -2.339 0.866 -13.336 1.00 96.50 105 ASP A C 1
ATOM 840 O O . ASP A 1 105 ? -1.294 0.540 -13.906 1.00 96.50 105 ASP A O 1
ATOM 844 N N . MET A 1 106 ? -3.349 1.456 -13.987 1.00 97.88 106 MET A N 1
ATOM 845 C CA . MET A 1 106 ? -3.302 1.830 -15.401 1.00 97.88 106 MET A CA 1
ATOM 846 C C . MET A 1 106 ? -2.248 2.910 -15.666 1.00 97.88 106 MET A C 1
ATOM 848 O O . MET A 1 106 ? -1.414 2.733 -16.551 1.00 97.88 106 MET A O 1
ATOM 852 N N . LEU A 1 107 ? -2.255 3.996 -14.887 1.00 98.38 107 LEU A N 1
ATOM 853 C CA . LEU A 1 107 ? -1.300 5.098 -15.029 1.00 98.38 107 LEU A CA 1
ATOM 854 C C . LEU A 1 107 ? 0.137 4.644 -14.760 1.00 98.38 107 LEU A C 1
ATOM 856 O O . LEU A 1 107 ? 1.043 4.995 -15.508 1.00 98.38 107 LEU A O 1
ATOM 860 N N . GLU A 1 108 ? 0.356 3.821 -13.737 1.00 98.06 108 GLU A N 1
ATOM 861 C CA . GLU A 1 108 ? 1.662 3.216 -13.475 1.00 98.06 108 GLU A CA 1
ATOM 862 C C . GLU A 1 108 ? 2.096 2.293 -14.621 1.00 98.06 108 GLU A C 1
ATOM 864 O O . GLU A 1 108 ? 3.273 2.241 -14.976 1.00 98.06 108 GLU A O 1
ATOM 869 N N . GLY A 1 109 ? 1.151 1.570 -15.228 1.00 98.44 109 GLY A N 1
ATOM 870 C CA . GLY A 1 109 ? 1.384 0.796 -16.444 1.00 98.44 109 GLY A CA 1
ATOM 871 C C . GLY A 1 109 ? 1.869 1.671 -17.599 1.00 98.44 109 GLY A C 1
ATOM 872 O O . GLY A 1 109 ? 2.906 1.377 -18.192 1.00 98.44 109 GLY A O 1
ATOM 873 N N . GLU A 1 110 ? 1.163 2.764 -17.879 1.00 98.12 110 GLU A N 1
ATOM 874 C CA . GLU A 1 110 ? 1.537 3.731 -18.915 1.00 98.12 110 GLU A CA 1
ATOM 875 C C . GLU A 1 110 ? 2.909 4.355 -18.634 1.00 98.12 110 GLU A C 1
ATOM 877 O O . GLU A 1 110 ? 3.765 4.361 -19.522 1.00 98.12 110 GLU A O 1
ATOM 882 N N . MET A 1 111 ? 3.178 4.782 -17.397 1.00 98.31 111 MET A N 1
ATOM 883 C CA . MET A 1 111 ? 4.488 5.307 -16.999 1.00 98.31 111 MET A CA 1
ATOM 884 C C . MET A 1 111 ? 5.615 4.310 -17.276 1.00 98.31 111 MET A C 1
ATOM 886 O O . MET A 1 111 ? 6.586 4.669 -17.939 1.00 98.31 111 MET A O 1
ATOM 890 N N . ARG A 1 112 ? 5.459 3.041 -16.875 1.00 98.38 112 ARG A N 1
ATOM 891 C CA . ARG A 1 112 ? 6.455 1.991 -17.154 1.00 98.38 112 ARG A CA 1
ATOM 892 C C . ARG A 1 112 ? 6.720 1.833 -18.653 1.00 98.38 112 ARG A C 1
ATOM 894 O O . ARG A 1 112 ? 7.865 1.642 -19.063 1.00 98.38 112 ARG A O 1
ATOM 901 N N . THR A 1 113 ? 5.681 1.917 -19.488 1.00 98.06 113 THR A N 1
ATOM 902 C CA . THR A 1 113 ? 5.854 1.830 -20.948 1.00 98.06 113 THR A CA 1
ATOM 903 C C . THR A 1 113 ? 6.580 3.043 -21.525 1.00 98.06 113 THR A C 1
ATOM 905 O O . THR A 1 113 ? 7.473 2.874 -22.357 1.00 98.06 113 THR A O 1
ATOM 908 N N . LEU A 1 114 ? 6.252 4.251 -21.060 1.00 97.94 114 LEU A N 1
ATOM 909 C CA . LEU A 1 114 ? 6.903 5.488 -21.489 1.00 97.94 114 LEU A CA 1
ATOM 910 C C . LEU A 1 114 ? 8.377 5.514 -21.081 1.00 97.94 114 LEU A C 1
ATOM 912 O O . LEU A 1 114 ? 9.228 5.840 -21.905 1.00 97.94 114 LEU A O 1
ATOM 916 N N . GLU A 1 115 ? 8.695 5.102 -19.856 1.00 97.88 115 GLU A N 1
ATOM 917 C CA . GLU A 1 115 ? 10.072 4.987 -19.369 1.00 97.88 115 GLU A CA 1
ATOM 918 C C . GLU A 1 115 ? 10.885 3.985 -20.196 1.00 97.88 115 GLU A C 1
ATOM 920 O O . GLU A 1 115 ? 12.020 4.271 -20.581 1.00 97.88 115 GLU A O 1
ATOM 925 N N . ALA A 1 116 ? 10.298 2.834 -20.539 1.00 97.88 116 ALA A N 1
ATOM 926 C CA . ALA A 1 116 ? 10.954 1.842 -21.386 1.00 97.88 116 ALA A CA 1
ATOM 927 C C . ALA A 1 116 ? 11.247 2.383 -22.797 1.00 97.88 116 ALA A C 1
ATOM 929 O O . ALA A 1 116 ? 12.327 2.137 -23.346 1.00 97.88 116 ALA A O 1
ATOM 930 N N . ILE A 1 117 ? 10.311 3.138 -23.381 1.00 97.75 117 ILE A N 1
ATOM 931 C CA . ILE A 1 117 ? 10.505 3.800 -24.677 1.00 97.75 117 ILE A CA 1
ATOM 932 C C . ILE A 1 117 ? 11.594 4.869 -24.567 1.00 97.75 117 ILE A C 1
ATOM 934 O O . ILE A 1 117 ? 12.511 4.871 -25.388 1.00 97.75 117 ILE A O 1
ATOM 938 N N . ASN A 1 118 ? 11.534 5.735 -23.553 1.00 97.69 118 ASN A N 1
ATOM 939 C CA . ASN A 1 118 ? 12.509 6.807 -23.370 1.00 97.69 118 ASN A CA 1
ATOM 940 C C . ASN A 1 118 ? 13.927 6.250 -23.194 1.00 97.69 118 ASN A C 1
ATOM 942 O O . ASN A 1 118 ? 14.833 6.650 -23.917 1.00 97.69 118 ASN A O 1
ATOM 946 N N . ASN A 1 119 ? 14.106 5.241 -22.337 1.00 97.81 119 ASN A N 1
ATOM 947 C CA . ASN A 1 119 ? 15.397 4.575 -22.144 1.00 97.81 119 ASN A CA 1
ATOM 948 C C . ASN A 1 119 ? 15.922 3.965 -23.458 1.00 97.81 119 ASN A C 1
ATOM 950 O O . ASN A 1 119 ? 17.096 4.103 -23.806 1.00 97.81 119 ASN A O 1
ATOM 954 N N . LYS A 1 120 ? 15.046 3.344 -24.259 1.00 97.50 120 LYS A N 1
ATOM 955 C CA . LYS A 1 120 ? 15.432 2.821 -25.577 1.00 97.50 120 LYS A CA 1
ATOM 956 C C . LYS A 1 120 ? 15.892 3.932 -26.525 1.00 97.50 120 LYS A C 1
ATOM 958 O O . LYS A 1 120 ? 16.897 3.746 -27.211 1.00 97.50 120 LYS A O 1
ATOM 963 N N . VAL A 1 121 ? 15.185 5.061 -26.561 1.00 97.88 121 VAL A N 1
ATOM 964 C CA . VAL A 1 121 ? 15.540 6.228 -27.385 1.00 97.88 121 VAL A CA 1
ATOM 965 C C . VAL A 1 121 ? 16.861 6.839 -26.926 1.00 97.88 121 VAL A C 1
ATOM 967 O O . VAL A 1 121 ? 17.733 7.073 -27.758 1.00 97.88 121 VAL A O 1
ATOM 970 N N . GLU A 1 122 ? 17.058 7.035 -25.624 1.00 97.81 122 GLU A N 1
ATOM 971 C CA . GLU A 1 122 ? 18.313 7.540 -25.061 1.00 97.81 122 GLU A CA 1
ATOM 972 C C . GLU A 1 122 ? 19.484 6.616 -25.393 1.00 97.81 122 GLU A C 1
ATOM 974 O O . GLU A 1 122 ? 20.536 7.073 -25.845 1.00 97.81 122 GLU A O 1
ATOM 979 N N . LYS A 1 123 ? 19.297 5.299 -25.266 1.00 97.25 123 LYS A N 1
ATOM 980 C CA . LYS A 1 123 ? 20.304 4.323 -25.679 1.00 97.25 123 LYS A CA 1
ATOM 981 C C . LYS A 1 123 ? 20.585 4.410 -27.180 1.00 97.25 123 LYS A C 1
ATOM 983 O O . LYS A 1 123 ? 21.738 4.464 -27.584 1.00 97.25 123 LYS A O 1
ATOM 988 N N . MET A 1 124 ? 19.565 4.478 -28.030 1.00 96.94 124 MET A N 1
ATOM 989 C CA . MET A 1 124 ? 19.778 4.658 -29.471 1.00 96.94 124 MET A CA 1
ATOM 990 C C . MET A 1 124 ? 20.541 5.952 -29.784 1.00 96.94 124 MET A C 1
ATOM 992 O O . MET A 1 124 ? 21.466 5.936 -30.592 1.00 96.94 124 MET A O 1
ATOM 996 N N . ASN A 1 125 ? 20.195 7.053 -29.120 1.00 97.06 125 ASN A N 1
ATOM 997 C CA . ASN A 1 125 ? 20.830 8.347 -29.326 1.00 97.06 125 ASN A CA 1
ATOM 998 C C . ASN A 1 125 ? 22.292 8.349 -28.851 1.00 97.06 125 ASN A C 1
ATOM 1000 O O . ASN A 1 125 ? 23.181 8.769 -29.584 1.00 97.06 125 ASN A O 1
ATOM 1004 N N . THR A 1 126 ? 22.570 7.811 -27.662 1.00 97.06 126 THR A N 1
ATOM 1005 C CA . THR A 1 126 ? 23.941 7.689 -27.135 1.00 97.06 126 THR A CA 1
ATOM 1006 C C . THR A 1 126 ? 24.829 6.838 -28.041 1.00 97.06 126 THR A C 1
ATOM 1008 O O . THR A 1 126 ? 25.953 7.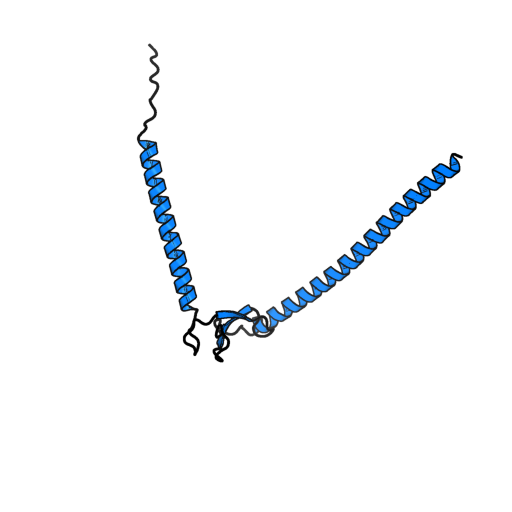239 -28.344 1.00 97.06 126 THR A O 1
ATOM 1011 N N . TRP A 1 127 ? 24.319 5.714 -28.551 1.00 97.81 127 TRP A N 1
ATOM 1012 C CA . TRP A 1 127 ? 25.040 4.886 -29.521 1.00 97.81 127 TRP A CA 1
ATOM 1013 C C . TRP A 1 127 ? 25.250 5.607 -30.855 1.00 97.81 127 TRP A C 1
ATOM 1015 O O . TRP A 1 127 ? 26.336 5.519 -31.426 1.00 97.81 127 TRP A O 1
ATOM 1025 N N . SER A 1 128 ? 24.255 6.364 -31.326 1.00 97.62 128 SER A N 1
ATOM 1026 C CA . SER A 1 128 ? 24.386 7.195 -32.526 1.00 97.62 128 SER A CA 1
ATOM 1027 C C . SER A 1 128 ? 25.480 8.254 -32.362 1.00 97.62 128 SER A C 1
ATOM 1029 O O . SER A 1 128 ? 26.311 8.413 -33.251 1.00 97.62 128 SER A O 1
ATOM 1031 N N . LEU A 1 129 ? 25.530 8.951 -31.222 1.00 97.56 129 LEU A N 1
ATOM 1032 C CA . LEU A 1 129 ? 26.571 9.943 -30.932 1.00 97.56 129 LEU A CA 1
ATOM 1033 C C . LEU A 1 129 ? 27.960 9.300 -30.862 1.00 97.56 129 LEU A C 1
ATOM 1035 O O . LEU A 1 129 ? 28.899 9.812 -31.463 1.00 97.56 129 LEU A O 1
ATOM 1039 N N . TYR A 1 130 ? 28.092 8.154 -30.189 1.00 98.00 130 TYR A N 1
ATOM 1040 C CA . TYR A 1 130 ? 29.358 7.424 -30.113 1.00 98.00 130 TYR A CA 1
ATOM 1041 C C . TYR A 1 130 ? 29.846 6.966 -31.495 1.00 98.00 130 TYR A C 1
ATOM 1043 O O . TYR A 1 130 ? 31.018 7.139 -31.831 1.00 98.00 130 TYR A O 1
ATOM 1051 N N . PHE A 1 131 ? 28.939 6.454 -32.331 1.00 98.12 131 PHE A N 1
ATOM 1052 C CA . PHE A 1 131 ? 29.247 6.074 -33.708 1.00 98.12 131 PHE A CA 1
ATOM 1053 C C . PHE A 1 131 ? 29.717 7.272 -34.546 1.00 98.12 131 PHE A C 1
ATOM 1055 O O . PHE A 1 131 ? 30.728 7.172 -35.238 1.00 98.12 131 PHE A O 1
ATOM 1062 N N . LEU A 1 132 ? 29.040 8.423 -34.443 1.00 97.94 132 LEU A N 1
ATOM 1063 C CA . LEU A 1 132 ? 29.444 9.659 -35.122 1.00 97.94 132 LEU A CA 1
ATOM 1064 C C . LEU A 1 132 ? 30.823 10.155 -34.652 1.00 97.94 132 LEU A C 1
ATOM 1066 O O . LEU A 1 132 ? 31.631 10.590 -35.474 1.00 97.94 132 LEU A O 1
ATOM 1070 N N . LEU A 1 133 ? 31.133 10.044 -33.358 1.00 97.75 133 LEU A N 1
ATOM 1071 C CA . LEU A 1 133 ? 32.449 10.401 -32.814 1.00 97.75 133 LEU A CA 1
ATOM 1072 C C . LEU A 1 133 ? 33.560 9.487 -33.350 1.00 97.75 133 LEU A C 1
ATOM 1074 O O . LEU A 1 133 ? 34.609 9.973 -33.768 1.00 97.75 133 LEU A O 1
ATOM 1078 N N . ILE A 1 134 ? 33.328 8.172 -33.401 1.00 97.56 134 ILE A N 1
ATOM 1079 C CA . ILE A 1 134 ? 34.296 7.227 -33.978 1.00 97.56 134 ILE A CA 1
ATOM 1080 C C . ILE A 1 134 ? 34.493 7.496 -35.469 1.00 97.56 134 ILE A C 1
ATOM 1082 O O . ILE A 1 134 ? 35.630 7.560 -35.933 1.00 97.56 134 ILE A O 1
ATOM 1086 N N . LEU A 1 135 ? 33.402 7.671 -36.219 1.00 97.12 135 LEU A N 1
ATOM 1087 C CA . LEU A 1 135 ? 33.457 7.909 -37.658 1.00 97.12 135 LEU A CA 1
ATOM 1088 C C . LEU A 1 135 ? 34.236 9.189 -37.984 1.00 97.12 135 LEU A C 1
ATOM 1090 O O . LEU A 1 135 ? 35.100 9.181 -38.857 1.00 97.12 135 LEU A O 1
ATOM 1094 N N . THR A 1 136 ? 33.968 10.276 -37.258 1.00 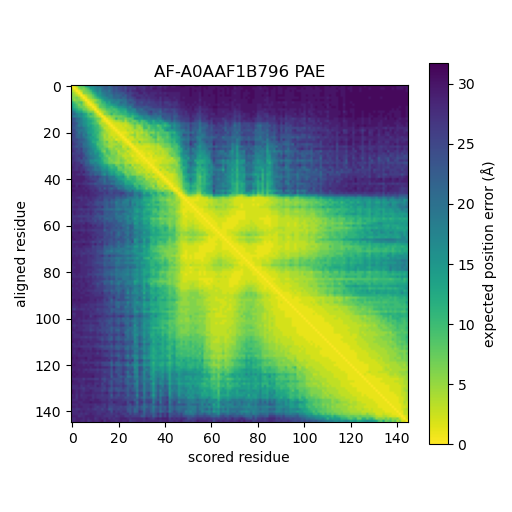96.62 136 THR A N 1
ATOM 1095 C CA . THR A 1 136 ? 34.691 11.545 -37.435 1.00 96.62 136 THR A CA 1
ATOM 1096 C C . THR A 1 136 ? 36.166 11.411 -37.062 1.00 96.62 136 THR A C 1
ATOM 1098 O O . THR A 1 136 ? 37.021 11.857 -37.823 1.00 96.62 136 THR A O 1
ATOM 1101 N N . SER A 1 137 ? 36.491 10.732 -35.957 1.00 95.88 137 SER A N 1
ATOM 1102 C CA . SER A 1 137 ? 37.880 10.446 -35.584 1.00 95.88 137 SER A CA 1
ATOM 1103 C C . SER A 1 137 ? 38.611 9.625 -36.649 1.00 95.88 137 SER A C 1
ATOM 1105 O O . SER A 1 137 ? 39.768 9.917 -36.942 1.00 95.88 137 SER A O 1
ATOM 1107 N N . TRP A 1 138 ? 37.956 8.623 -37.239 1.00 96.88 138 TRP A N 1
ATOM 1108 C CA . TRP A 1 138 ? 38.537 7.787 -38.289 1.00 96.88 138 TRP A CA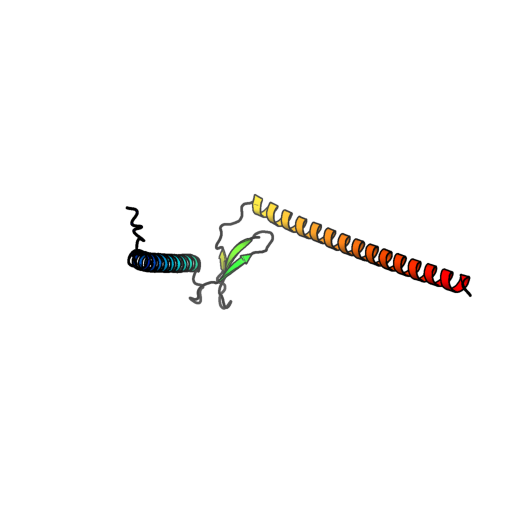 1
ATOM 1109 C C . TRP A 1 138 ? 38.840 8.594 -39.556 1.00 96.88 138 TRP A C 1
ATOM 1111 O O . TRP A 1 138 ? 39.958 8.532 -40.060 1.00 96.88 138 TRP A O 1
ATOM 1121 N N . ILE A 1 139 ? 37.895 9.428 -40.005 1.00 96.88 139 ILE A N 1
ATOM 1122 C CA . ILE A 1 139 ? 38.086 10.325 -41.156 1.00 96.88 139 ILE A CA 1
ATOM 1123 C C . ILE A 1 139 ? 39.279 11.261 -40.926 1.00 96.88 139 ILE A C 1
ATOM 1125 O O . ILE A 1 139 ? 40.109 11.424 -41.815 1.00 96.88 139 ILE A O 1
ATOM 1129 N N . MET A 1 140 ? 39.403 11.845 -39.731 1.00 94.81 140 MET A N 1
ATOM 1130 C CA . MET A 1 140 ? 40.522 12.737 -39.409 1.00 94.81 140 MET A CA 1
ATOM 1131 C C . MET A 1 140 ? 41.880 12.024 -39.463 1.00 94.81 140 MET A C 1
ATOM 1133 O O . MET A 1 140 ? 42.847 12.617 -39.927 1.00 94.81 140 MET A O 1
ATOM 1137 N N . ILE A 1 141 ? 41.960 10.759 -39.037 1.00 95.00 141 ILE A N 1
ATOM 1138 C CA . ILE A 1 141 ? 43.190 9.954 -39.113 1.00 95.00 141 ILE A CA 1
ATOM 1139 C C . ILE A 1 141 ? 43.528 9.619 -40.571 1.00 95.00 141 ILE A C 1
ATOM 1141 O O . ILE A 1 141 ? 44.677 9.757 -40.980 1.00 95.00 141 ILE A O 1
ATOM 1145 N N . SER A 1 142 ? 42.532 9.217 -41.364 1.00 92.25 142 SER A N 1
ATOM 1146 C CA . SER A 1 142 ? 42.710 8.860 -42.776 1.00 92.25 142 SER A CA 1
ATOM 1147 C C . SER A 1 142 ? 43.000 10.049 -43.694 1.00 92.25 142 SER A C 1
ATOM 1149 O O . SER A 1 142 ? 43.531 9.843 -44.773 1.00 92.25 142 SER A O 1
ATOM 1151 N N . CYS A 1 143 ? 42.652 11.275 -43.299 1.00 89.38 143 CYS A N 1
ATOM 1152 C CA . CYS A 1 143 ? 43.012 12.492 -44.035 1.00 89.38 143 CYS A CA 1
ATOM 1153 C C . CYS A 1 143 ? 44.395 13.048 -43.650 1.00 89.38 143 CYS A C 1
ATOM 1155 O O . CYS A 1 143 ? 44.860 13.997 -44.281 1.00 89.38 143 CYS A O 1
ATOM 1157 N N . TRP A 1 144 ? 45.025 12.520 -42.594 1.00 86.25 144 TRP A N 1
ATOM 1158 C CA . TRP A 1 144 ? 46.324 12.983 -42.089 1.00 86.25 144 TRP A CA 1
ATOM 1159 C C . TRP A 1 144 ? 47.495 12.057 -42.468 1.00 86.25 144 TRP A C 1
ATOM 1161 O O . TRP A 1 144 ? 48.651 12.447 -42.312 1.00 86.25 144 TRP A O 1
ATOM 1171 N N . PHE A 1 145 ? 47.191 10.873 -43.003 1.00 59.75 145 PHE A N 1
ATOM 1172 C CA . PHE A 1 145 ? 48.114 9.920 -43.628 1.00 59.75 145 PHE A CA 1
ATOM 1173 C C . PHE A 1 145 ? 47.800 9.788 -45.118 1.00 59.75 145 PHE A C 1
ATOM 1175 O O . PHE A 1 145 ? 48.763 9.617 -45.899 1.00 59.75 145 PHE A O 1
#

Secondary structure (DSSP, 8-state):
------PPPPSHHHHHHHHHHHHHHHHHHHHHHHHHHHHHHHHHHH--B-TTSSBPEEEE--SGGGTT-EEEE-TTSSS--EEESSPPPPHHHHHHHHHHHHHHHHHHHHHHHHHHHHHHHHHHHHHHHHHHHHHHHHHHHHTT-

Nearest PDB structures (foldseek):
  7jl5-assembly1_A  TM=8.821E-01  e=1.725E-02  Homo sapiens

Mean predicted aligned error: 14.66 Å

Solvent-accessible surface area (backbone atoms only — not comparable to full-atom values): 8321 Å² total; per-residue (Å²): 143,82,83,84,80,81,79,76,83,72,75,63,62,62,55,54,52,50,52,50,51,51,51,54,50,51,51,53,51,52,52,50,49,50,50,51,52,50,50,49,51,54,51,49,72,69,39,50,67,25,90,84,73,42,66,22,44,77,45,68,36,80,45,62,76,42,58,76,39,35,32,30,31,33,77,81,63,86,47,90,39,70,44,72,73,51,78,83,73,52,76,65,52,42,52,48,54,44,55,49,51,55,49,49,57,48,51,55,50,50,49,55,53,52,52,53,50,49,53,50,50,52,50,54,48,53,53,49,51,52,50,53,52,51,52,51,53,50,52,56,54,65,74,74,108

InterPro domains:
  IPR010666 Zinc finger, GRF-type [PF06839] (49-87)
  IPR010666 Zinc finger, GRF-type [PS51999] (50-88)

Sequence (145 aa):
MLDSAEGKPDKQTGESDVEQFATESCKCLEEAHHMLLDTDRRLQAQLQHCNCNKYAVVHTSWTDTNGGRRFAHCPDFECDYFRWVDAPLCTRARIIIPGLTRRIDMLEGEMRTLEAINNKVEKMNTWSLYFLLILTSWIMISCWF

Organism: Daucus carota subsp. sativus (NCBI:txid79200)